Protein AF-A0A645JEI8-F1 (afdb_monomer)

Mean predicted aligned error: 9.99 Å

Foldseek 3Di:
DDDFDKDWLVVLCVVCVVVVVNDDSVVVVVCVVVVVFDWDQDDPVSPTIIGGNVRVVCCVVPPPPDPPDPPPDPDDDPDDPDD

Solvent-accessible surface area (backbone atoms only — not comparable to full-atom values): 5303 Å² total; per-residue (Å²): 134,86,79,79,53,68,39,38,56,69,56,50,34,51,52,27,49,78,67,70,69,64,50,54,56,64,58,57,50,48,37,46,72,74,60,76,31,63,61,45,73,45,68,95,81,59,75,44,49,35,32,34,49,62,48,46,53,47,39,72,76,54,65,76,86,73,80,79,72,83,84,76,77,76,76,80,77,82,85,73,93,73,131

Secondary structure (DSSP, 8-state):
-PPP-EEEHHHHHHHHHHTT----HHHHHHHHHTTSS-EEEESTTS-EEEEEHHHHHHHHHS--------TT-PPPPPS----

Structure (mmCIF, N/CA/C/O backbone):
data_AF-A0A645JEI8-F1
#
_entry.id   AF-A0A645JEI8-F1
#
loop_
_atom_site.group_PDB
_atom_site.id
_atom_site.type_symbol
_atom_site.label_atom_id
_atom_site.label_alt_id
_atom_site.label_comp_id
_atom_site.label_asym_id
_atom_site.label_entity_id
_atom_site.label_seq_id
_atom_site.pdbx_PDB_ins_code
_atom_site.Cartn_x
_atom_site.Cartn_y
_atom_site.Cartn_z
_atom_site.occupancy
_atom_site.B_iso_or_equiv
_atom_site.auth_seq_id
_atom_site.auth_comp_id
_atom_site.auth_asym_id
_atom_site.auth_atom_id
_atom_site.pdbx_PDB_model_num
ATOM 1 N N . MET A 1 1 ? -9.485 -22.207 4.767 1.00 48.78 1 MET A N 1
ATOM 2 C CA . MET A 1 1 ? -9.590 -20.771 5.109 1.00 48.78 1 MET A CA 1
ATOM 3 C C . MET A 1 1 ? -8.355 -20.080 4.563 1.00 48.78 1 MET A C 1
ATOM 5 O O . MET A 1 1 ? -7.264 -20.471 4.950 1.00 48.78 1 MET A O 1
ATOM 9 N N . ASN A 1 2 ? -8.510 -19.142 3.626 1.00 76.81 2 ASN A N 1
ATOM 10 C CA . ASN A 1 2 ? -7.380 -18.367 3.114 1.00 76.81 2 ASN A CA 1
ATOM 11 C C . ASN A 1 2 ? -7.151 -17.186 4.066 1.00 76.81 2 ASN A C 1
ATOM 13 O O . ASN A 1 2 ? -8.064 -16.386 4.269 1.00 76.81 2 ASN A O 1
ATOM 17 N N . ILE A 1 3 ? -5.992 -17.128 4.719 1.00 77.19 3 ILE A N 1
ATOM 18 C CA . ILE A 1 3 ? -5.660 -16.021 5.621 1.00 77.19 3 ILE A CA 1
ATOM 19 C C . ILE A 1 3 ? -5.183 -14.861 4.740 1.00 77.19 3 ILE A C 1
ATOM 21 O O . ILE A 1 3 ? -4.193 -15.036 4.031 1.00 77.19 3 ILE A O 1
ATOM 25 N N . PRO A 1 4 ? -5.855 -13.696 4.760 1.00 81.31 4 PRO A N 1
ATOM 26 C CA . PRO A 1 4 ? -5.480 -12.579 3.905 1.00 81.31 4 PRO A CA 1
ATOM 27 C C . PRO A 1 4 ? -4.076 -12.085 4.250 1.00 81.31 4 PRO A C 1
ATOM 29 O O . PRO A 1 4 ? -3.760 -11.813 5.416 1.00 81.31 4 PRO A O 1
ATOM 32 N N . LYS A 1 5 ? -3.227 -11.949 3.228 1.00 89.50 5 LYS A N 1
ATOM 33 C CA . LYS A 1 5 ? -1.845 -11.500 3.410 1.00 89.50 5 LYS A CA 1
ATOM 34 C C . LYS A 1 5 ? -1.806 -9.984 3.617 1.00 89.50 5 LYS A C 1
ATOM 36 O O . LYS A 1 5 ? -1.838 -9.205 2.664 1.00 89.50 5 LYS A O 1
ATOM 41 N N . MET A 1 6 ? -1.729 -9.569 4.879 1.00 90.69 6 MET A N 1
ATOM 42 C CA . MET A 1 6 ? -1.615 -8.161 5.266 1.00 90.69 6 MET A CA 1
ATOM 43 C C . MET A 1 6 ? -0.167 -7.686 5.170 1.00 90.69 6 MET A C 1
ATOM 45 O O . MET A 1 6 ? 0.735 -8.321 5.715 1.00 90.69 6 MET A O 1
ATOM 49 N N . MET A 1 7 ? 0.058 -6.552 4.511 1.00 91.25 7 MET A N 1
ATOM 50 C CA . MET A 1 7 ? 1.394 -5.967 4.365 1.00 91.25 7 MET A CA 1
ATOM 51 C C . MET A 1 7 ? 1.355 -4.443 4.340 1.00 91.25 7 MET A C 1
ATOM 53 O O . MET A 1 7 ? 0.313 -3.829 4.110 1.00 91.25 7 MET A O 1
ATOM 57 N N . THR A 1 8 ? 2.494 -3.810 4.586 1.00 92.12 8 THR A N 1
ATOM 58 C CA . THR A 1 8 ? 2.620 -2.354 4.488 1.00 92.12 8 THR A CA 1
ATOM 59 C C . THR A 1 8 ? 2.681 -1.894 3.029 1.00 92.12 8 THR A C 1
ATOM 61 O O . THR A 1 8 ? 3.074 -2.636 2.132 1.00 92.12 8 THR A O 1
ATOM 64 N N . ILE A 1 9 ? 2.378 -0.615 2.784 1.00 91.00 9 ILE A N 1
ATOM 65 C CA . ILE A 1 9 ? 2.507 0.001 1.447 1.00 91.00 9 ILE A CA 1
ATOM 66 C C . ILE A 1 9 ? 3.940 -0.126 0.897 1.00 91.00 9 ILE A C 1
ATOM 68 O O . ILE A 1 9 ? 4.141 -0.268 -0.307 1.00 91.00 9 ILE A O 1
ATOM 72 N N . ALA A 1 10 ? 4.950 -0.048 1.770 1.00 90.19 10 ALA A N 1
ATOM 73 C CA . ALA A 1 10 ? 6.345 -0.148 1.358 1.00 90.19 10 ALA A CA 1
ATOM 74 C C . ALA A 1 10 ? 6.695 -1.559 0.871 1.00 90.19 10 ALA A C 1
ATOM 76 O O . ALA A 1 10 ? 7.302 -1.686 -0.189 1.00 90.19 10 ALA A O 1
ATOM 77 N N . GLU A 1 11 ? 6.270 -2.582 1.614 1.00 91.62 11 GLU A N 1
ATOM 78 C CA . GLU A 1 11 ? 6.455 -3.989 1.248 1.00 91.62 11 GLU A CA 1
ATOM 79 C C . GLU A 1 11 ? 5.677 -4.330 -0.022 1.00 91.62 11 GLU A C 1
ATOM 81 O O . GLU A 1 11 ? 6.254 -4.894 -0.944 1.00 91.62 11 GLU A O 1
ATOM 86 N N . ALA A 1 12 ? 4.413 -3.907 -0.126 1.00 91.56 12 ALA A N 1
ATOM 87 C CA . ALA A 1 12 ? 3.592 -4.122 -1.316 1.00 91.56 12 ALA A CA 1
ATOM 88 C C . ALA A 1 12 ? 4.225 -3.518 -2.577 1.00 91.56 12 ALA A C 1
ATOM 90 O O . ALA A 1 12 ? 4.252 -4.157 -3.624 1.00 91.56 12 ALA A O 1
ATOM 91 N N . ALA A 1 13 ? 4.790 -2.311 -2.479 1.00 91.31 13 ALA A N 1
ATOM 92 C CA . ALA A 1 13 ? 5.487 -1.674 -3.596 1.00 91.31 13 ALA A CA 1
ATOM 93 C C . ALA A 1 13 ? 6.827 -2.346 -3.946 1.00 91.31 13 ALA A C 1
ATOM 95 O O . ALA A 1 13 ? 7.327 -2.194 -5.057 1.00 91.31 13 ALA A O 1
ATOM 96 N N . GLN A 1 14 ? 7.457 -3.043 -3.001 1.00 91.56 14 GLN A N 1
ATOM 97 C CA . GLN A 1 14 ? 8.653 -3.835 -3.278 1.00 91.56 14 GLN A CA 1
ATOM 98 C C . GLN A 1 14 ? 8.276 -5.163 -3.944 1.00 91.56 14 GLN A C 1
ATOM 100 O O . GLN A 1 14 ? 8.898 -5.550 -4.930 1.00 91.56 14 GLN A O 1
ATOM 105 N N . LEU A 1 15 ? 7.214 -5.808 -3.459 1.00 90.69 15 LEU A N 1
ATOM 106 C CA . LEU A 1 15 ? 6.670 -7.044 -4.018 1.00 90.69 15 LEU A CA 1
ATOM 107 C C . LEU A 1 15 ? 6.117 -6.840 -5.436 1.00 90.69 15 LEU A C 1
ATOM 109 O O . LEU A 1 15 ? 6.346 -7.665 -6.318 1.00 90.69 15 LEU A O 1
ATOM 113 N N . SER A 1 16 ? 5.450 -5.711 -5.689 1.00 89.56 16 SER A N 1
ATOM 114 C CA . SER A 1 16 ? 4.957 -5.359 -7.026 1.00 89.56 16 SER A CA 1
ATOM 115 C C . SER A 1 16 ? 6.092 -5.194 -8.037 1.00 89.56 16 SER A C 1
ATOM 117 O O . SER A 1 16 ? 5.916 -5.535 -9.203 1.00 89.56 16 SER A O 1
ATOM 119 N N . LYS A 1 17 ? 7.266 -4.710 -7.607 1.00 88.81 17 LYS A N 1
ATOM 120 C CA . LY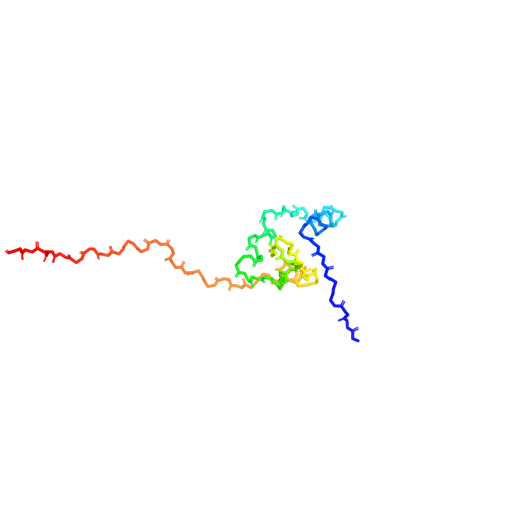S A 1 17 ? 8.462 -4.634 -8.457 1.00 88.81 17 LYS A CA 1
ATOM 121 C C . LYS A 1 17 ? 9.031 -6.012 -8.763 1.00 88.81 17 LYS A C 1
ATOM 123 O O . LYS A 1 17 ? 9.387 -6.256 -9.906 1.00 88.81 17 LYS A O 1
ATOM 128 N N . SER A 1 18 ? 9.100 -6.907 -7.774 1.00 89.25 18 SER A N 1
ATOM 129 C CA . SER A 1 18 ? 9.590 -8.274 -8.006 1.00 89.25 18 SER A CA 1
ATOM 130 C C . SER A 1 18 ? 8.665 -9.108 -8.894 1.00 89.25 18 SER A C 1
ATOM 132 O O . SER A 1 18 ? 9.131 -10.032 -9.542 1.00 89.25 18 SER A O 1
ATOM 134 N N . LEU A 1 19 ? 7.370 -8.786 -8.919 1.00 87.88 19 LEU A N 1
ATOM 135 C CA . LEU A 1 19 ? 6.363 -9.434 -9.767 1.00 87.88 19 LEU A CA 1
ATOM 136 C C . LEU A 1 19 ? 6.159 -8.717 -11.114 1.00 87.88 19 LEU A C 1
ATOM 138 O O . LEU A 1 19 ? 5.187 -9.002 -11.801 1.00 87.88 19 LEU A O 1
ATOM 142 N N . GLU A 1 20 ? 7.018 -7.750 -11.453 1.00 88.25 20 GLU A N 1
ATOM 143 C CA . GLU A 1 20 ? 6.962 -6.961 -12.698 1.00 88.25 20 GLU A CA 1
ATOM 144 C C . GLU A 1 20 ? 5.651 -6.182 -12.932 1.00 88.25 20 GLU A C 1
ATOM 146 O O . GLU A 1 20 ? 5.411 -5.654 -14.012 1.00 88.25 20 GLU A O 1
ATOM 151 N N . ILE A 1 21 ? 4.826 -6.013 -11.894 1.00 87.12 21 ILE A N 1
ATOM 152 C CA . ILE A 1 21 ? 3.602 -5.198 -11.946 1.00 87.12 21 ILE A CA 1
ATOM 153 C C . ILE A 1 21 ? 3.959 -3.699 -11.940 1.00 87.12 21 ILE A C 1
ATOM 155 O O . ILE A 1 21 ? 3.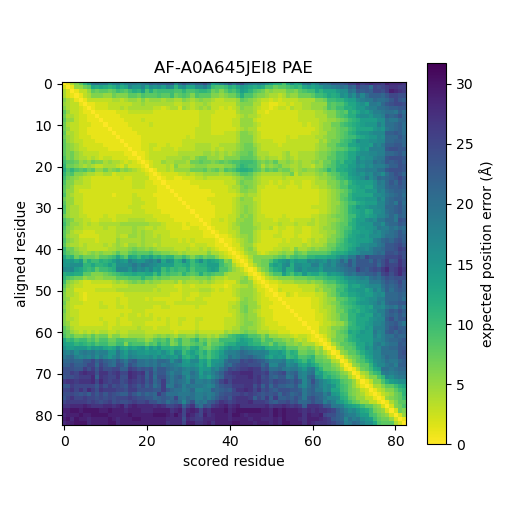274 -2.877 -12.539 1.00 87.12 21 ILE A O 1
ATOM 159 N N . GLY A 1 22 ? 5.039 -3.318 -11.242 1.00 82.12 22 GLY A N 1
ATOM 160 C CA . GLY A 1 22 ? 5.633 -1.978 -11.366 1.00 82.12 22 GLY A CA 1
ATOM 161 C C . GLY A 1 22 ? 4.852 -0.822 -10.721 1.00 82.12 22 GLY A C 1
ATOM 162 O O . GLY A 1 22 ? 4.949 0.318 -11.168 1.00 82.12 22 GLY A O 1
ATOM 163 N N . ILE A 1 23 ? 4.095 -1.068 -9.648 1.00 89.44 23 ILE A N 1
ATOM 164 C CA . ILE A 1 23 ? 3.212 -0.053 -9.043 1.00 89.44 23 ILE A CA 1
ATOM 165 C C . ILE A 1 23 ? 3.939 0.842 -8.030 1.00 89.44 23 ILE A C 1
ATOM 167 O O . ILE A 1 23 ? 4.686 0.367 -7.171 1.00 8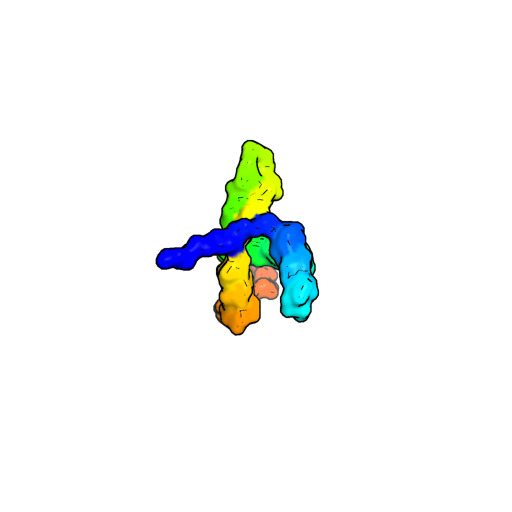9.44 23 ILE A O 1
ATOM 171 N N . SER A 1 24 ? 3.660 2.150 -8.076 1.00 91.44 24 SER A N 1
ATOM 172 C CA . SER A 1 24 ? 4.219 3.134 -7.144 1.00 91.44 24 SER A CA 1
ATOM 173 C C . SER A 1 24 ? 3.546 3.123 -5.761 1.00 91.44 24 SER A C 1
ATOM 175 O O . SER A 1 24 ? 2.358 2.842 -5.606 1.00 91.44 24 SER A O 1
ATOM 177 N N . LYS A 1 25 ? 4.291 3.533 -4.724 1.00 92.19 25 LYS A N 1
ATOM 178 C CA . LYS A 1 25 ? 3.754 3.696 -3.356 1.00 92.19 25 LYS A CA 1
ATOM 179 C C . LYS A 1 25 ? 2.610 4.713 -3.285 1.00 92.19 25 LYS A C 1
ATOM 181 O O . LYS A 1 25 ? 1.738 4.586 -2.430 1.00 92.19 25 LYS A O 1
ATOM 186 N N . ASN A 1 26 ? 2.651 5.745 -4.129 1.00 92.56 26 ASN A N 1
ATOM 187 C CA . ASN A 1 26 ? 1.643 6.803 -4.131 1.00 92.56 26 ASN A CA 1
ATOM 188 C C . ASN A 1 26 ? 0.316 6.287 -4.670 1.00 92.56 26 ASN A C 1
ATOM 190 O O . ASN A 1 26 ? -0.696 6.488 -4.010 1.00 92.56 26 ASN A O 1
ATOM 194 N N . TYR A 1 27 ? 0.353 5.519 -5.758 1.00 92.81 27 TYR A N 1
ATOM 195 C CA . TYR A 1 27 ? -0.843 4.899 -6.315 1.00 92.81 27 TYR A CA 1
ATOM 196 C C . TYR A 1 27 ? -1.523 3.966 -5.305 1.00 92.81 27 TYR A C 1
ATOM 198 O O . TYR A 1 27 ? -2.709 4.094 -5.031 1.00 92.81 27 TYR A O 1
ATOM 206 N N . ILE A 1 28 ? -0.755 3.098 -4.635 1.00 92.00 28 ILE A N 1
ATOM 207 C CA . ILE A 1 28 ? -1.297 2.221 -3.581 1.00 92.00 28 ILE A CA 1
ATOM 208 C C . ILE A 1 28 ? -1.935 3.042 -2.445 1.00 92.00 28 ILE A C 1
ATOM 210 O O . ILE A 1 28 ? -2.980 2.675 -1.906 1.00 92.00 28 ILE A O 1
ATOM 214 N N . ARG A 1 29 ? -1.321 4.173 -2.071 1.00 91.44 29 ARG A N 1
ATOM 215 C CA . ARG A 1 29 ? -1.869 5.067 -1.044 1.00 91.44 29 ARG A CA 1
ATOM 216 C C . ARG A 1 29 ? -3.179 5.716 -1.494 1.00 91.44 29 ARG A C 1
ATOM 218 O O . ARG A 1 29 ? -4.076 5.847 -0.666 1.00 91.44 29 ARG A O 1
ATOM 225 N N . GLU A 1 30 ? -3.283 6.118 -2.757 1.00 92.25 30 GLU A N 1
ATOM 226 C CA . GLU A 1 30 ? -4.512 6.665 -3.340 1.00 92.25 30 GLU A CA 1
ATOM 227 C C . GLU A 1 30 ? -5.626 5.625 -3.353 1.00 92.25 30 GLU A C 1
ATOM 229 O O . GLU A 1 30 ? -6.692 5.908 -2.813 1.00 92.25 30 GLU A O 1
ATOM 234 N N . LEU A 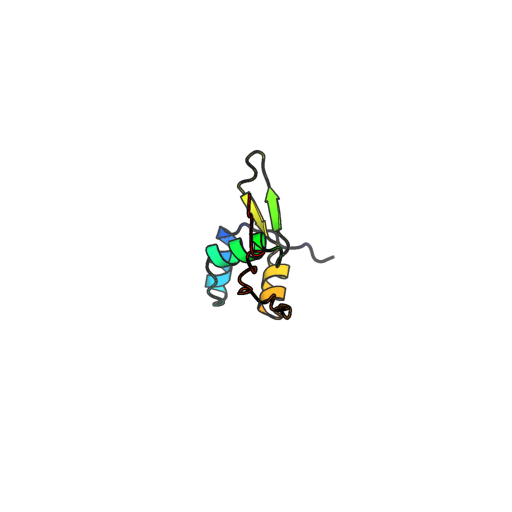1 31 ? -5.350 4.395 -3.801 1.00 91.00 31 LEU A N 1
ATOM 235 C CA . LEU A 1 31 ? -6.324 3.298 -3.762 1.00 91.00 31 LEU A CA 1
ATOM 236 C C . LEU A 1 31 ? -6.858 3.042 -2.346 1.00 91.00 31 LEU A C 1
ATOM 238 O O . LEU A 1 31 ? -8.062 2.879 -2.150 1.00 91.00 31 LEU A O 1
ATOM 242 N N . CYS A 1 32 ? -5.980 3.058 -1.338 1.00 90.69 32 CYS A N 1
ATOM 243 C CA . CYS A 1 32 ? -6.406 2.956 0.059 1.00 90.69 32 CYS A CA 1
ATOM 244 C C . CYS A 1 32 ? -7.214 4.173 0.531 1.00 90.69 32 CYS A C 1
ATOM 246 O O . CYS A 1 32 ? -8.118 4.025 1.351 1.00 90.69 32 CYS A O 1
ATOM 248 N N . ARG A 1 33 ? -6.871 5.385 0.078 1.00 89.50 33 ARG A N 1
ATOM 249 C CA . ARG A 1 33 ? -7.575 6.620 0.459 1.00 89.50 33 ARG A CA 1
ATOM 250 C C . ARG A 1 33 ? -8.977 6.668 -0.144 1.00 89.50 33 ARG A C 1
ATOM 252 O O . ARG A 1 33 ? -9.897 7.116 0.528 1.00 89.50 33 ARG A O 1
ATOM 259 N N . GLU A 1 34 ? -9.113 6.210 -1.380 1.00 89.19 34 GLU A N 1
ATOM 260 C CA . GLU A 1 34 ? -10.378 6.112 -2.112 1.00 89.19 34 GLU A CA 1
ATOM 261 C C . GLU A 1 34 ? -11.226 4.918 -1.656 1.00 89.19 34 GLU A C 1
ATOM 263 O O . GLU A 1 34 ? -12.386 4.813 -2.033 1.00 89.19 3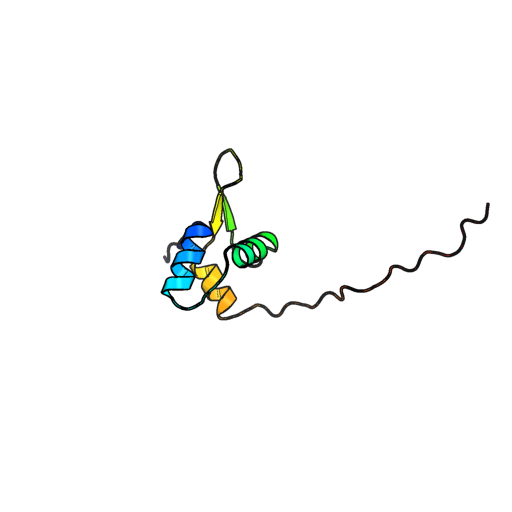4 GLU A O 1
ATOM 268 N N . GLY A 1 35 ? -10.669 4.022 -0.831 1.00 87.81 35 GLY A N 1
ATOM 269 C CA . GLY A 1 35 ? -11.370 2.836 -0.339 1.00 87.81 35 GLY A CA 1
ATOM 270 C C . GLY A 1 35 ? -11.562 1.749 -1.398 1.00 87.81 35 GLY A C 1
ATOM 271 O O . GLY A 1 35 ? -12.336 0.822 -1.180 1.00 87.81 35 GLY A O 1
ATOM 272 N N . LYS A 1 36 ? -10.847 1.837 -2.527 1.00 88.62 36 LYS A N 1
ATOM 273 C CA . LYS A 1 36 ? -10.927 0.880 -3.643 1.00 88.62 36 LYS A CA 1
ATOM 274 C C . LYS A 1 36 ? -10.342 -0.489 -3.303 1.00 88.62 36 LYS A C 1
ATOM 276 O O . LYS A 1 36 ? -10.712 -1.489 -3.907 1.00 88.62 36 LYS A O 1
ATOM 281 N N . ILE A 1 37 ? -9.439 -0.534 -2.325 1.00 89.81 37 ILE A N 1
ATOM 282 C CA . ILE A 1 37 ? -8.848 -1.765 -1.799 1.00 89.81 37 ILE A CA 1
ATOM 283 C C . ILE A 1 37 ? -8.985 -1.812 -0.266 1.00 89.81 37 ILE A C 1
ATOM 285 O O . ILE A 1 37 ? -8.948 -0.761 0.383 1.00 89.81 37 ILE A O 1
ATOM 289 N N . PRO A 1 38 ? -9.109 -3.004 0.350 1.00 89.06 38 PRO A N 1
ATOM 290 C CA . PRO A 1 38 ? -9.205 -3.129 1.802 1.00 89.06 38 PRO A CA 1
ATOM 291 C C . PRO A 1 38 ? -7.899 -2.728 2.503 1.00 89.06 38 PRO A C 1
ATOM 293 O O . PRO A 1 38 ? -6.864 -3.385 2.338 1.00 89.06 38 PRO A O 1
ATOM 296 N N . CYS A 1 39 ? -7.958 -1.678 3.326 1.00 91.94 39 CYS A N 1
ATOM 297 C CA . CYS A 1 39 ? -6.820 -1.190 4.107 1.00 91.94 39 CYS A CA 1
ATOM 298 C C . CYS A 1 39 ? -7.209 -0.910 5.561 1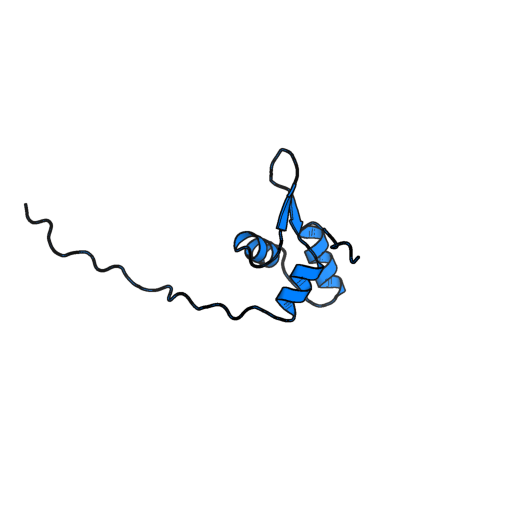.00 91.94 39 CYS A C 1
ATOM 300 O O . CYS A 1 39 ? -8.280 -0.378 5.846 1.00 91.94 39 CYS A O 1
ATOM 302 N N . PHE A 1 40 ? -6.293 -1.194 6.483 1.00 89.75 40 PHE A N 1
ATOM 303 C CA . PHE A 1 40 ? -6.462 -0.982 7.916 1.00 89.75 40 PHE A CA 1
ATOM 304 C C . PHE A 1 40 ? -5.364 -0.071 8.453 1.00 89.75 40 PHE A C 1
ATOM 306 O O . PHE A 1 40 ? -4.179 -0.238 8.161 1.00 89.75 40 PHE A O 1
ATOM 313 N N . ARG A 1 41 ? -5.751 0.908 9.271 1.00 88.25 41 ARG A N 1
ATOM 314 C CA . ARG A 1 41 ? -4.798 1.744 10.010 1.00 88.25 41 ARG A CA 1
ATOM 315 C C . ARG A 1 41 ? -4.399 1.029 11.289 1.00 88.25 41 ARG A C 1
ATOM 317 O O . ARG A 1 41 ? -5.262 0.555 12.020 1.00 88.25 41 ARG A O 1
ATOM 324 N N . VAL A 1 42 ? -3.103 0.991 11.573 1.00 85.31 42 VAL A N 1
ATOM 325 C CA . VAL A 1 42 ? -2.550 0.236 12.698 1.00 85.31 42 VAL A CA 1
ATOM 326 C C . VAL A 1 42 ? -1.605 1.110 13.517 1.00 85.31 42 VAL A C 1
ATOM 328 O O . VAL A 1 42 ? -0.822 1.901 12.983 1.00 85.31 42 VAL A O 1
ATOM 331 N N . GLY A 1 43 ? -1.672 0.947 14.838 1.00 77.06 43 GLY A N 1
ATOM 332 C CA . GLY A 1 43 ? -0.798 1.605 15.808 1.00 77.06 43 GLY A CA 1
ATOM 333 C C . GLY A 1 43 ? -1.331 2.929 16.366 1.00 77.06 43 GLY A C 1
ATOM 334 O O . GLY A 1 43 ? -2.197 3.586 15.789 1.00 77.06 43 GLY A O 1
ATOM 335 N N . ALA A 1 44 ? -0.752 3.339 17.499 1.00 72.81 44 ALA A N 1
ATOM 336 C CA . ALA A 1 44 ? -1.203 4.484 18.296 1.00 72.81 44 ALA A CA 1
ATOM 337 C C . ALA A 1 44 ? -1.181 5.825 17.538 1.00 72.81 44 ALA A C 1
ATOM 339 O O . ALA A 1 44 ? -2.023 6.685 17.771 1.00 72.81 44 ALA A O 1
ATOM 340 N N . LYS A 1 45 ? -0.250 5.995 16.586 1.00 63.06 45 LYS A N 1
ATOM 341 C CA . LYS A 1 45 ? -0.132 7.220 15.775 1.00 63.06 45 LYS A CA 1
ATOM 342 C C . LYS A 1 45 ? -0.954 7.205 14.476 1.00 63.06 45 LYS A C 1
ATOM 344 O O . LYS A 1 45 ? -0.847 8.153 13.710 1.00 63.06 45 LYS A O 1
ATOM 349 N N . LYS A 1 46 ? -1.760 6.168 14.194 1.00 63.44 46 LYS A N 1
ATOM 350 C CA . LYS A 1 46 ? -2.580 6.027 12.961 1.00 63.44 46 LYS A CA 1
ATOM 351 C C . LYS A 1 46 ? -1.814 6.183 11.627 1.00 63.44 46 LYS A C 1
ATOM 353 O O . LYS A 1 46 ? -2.442 6.306 10.579 1.00 63.44 46 LYS A O 1
ATOM 358 N N . THR A 1 47 ? -0.479 6.176 11.640 1.00 64.44 47 THR A N 1
ATOM 359 C CA . THR A 1 47 ? 0.362 6.447 10.462 1.00 64.44 47 THR A CA 1
ATOM 360 C C . THR A 1 47 ? 0.673 5.207 9.636 1.00 64.44 47 THR A C 1
ATOM 362 O O . THR A 1 47 ? 0.927 5.324 8.439 1.00 64.44 47 THR A O 1
ATOM 365 N N . LYS A 1 48 ? 0.670 4.015 10.246 1.00 78.00 48 LYS A N 1
ATOM 366 C CA . LYS A 1 48 ? 0.940 2.769 9.526 1.00 78.00 48 LYS A CA 1
ATOM 367 C C . LYS A 1 48 ? -0.360 2.245 8.921 1.00 78.00 48 LYS A C 1
ATOM 369 O O . LYS A 1 48 ? -1.315 1.978 9.643 1.00 78.00 48 LYS A O 1
ATOM 374 N N . LEU A 1 49 ? -0.385 2.112 7.598 1.00 86.81 49 LEU A N 1
ATOM 375 C CA . LEU A 1 49 ? -1.434 1.402 6.872 1.00 86.81 49 LEU A CA 1
ATOM 376 C C . LEU A 1 49 ? -0.948 -0.006 6.539 1.00 86.81 49 LEU A C 1
ATOM 378 O O . LEU A 1 49 ? 0.137 -0.165 5.972 1.00 86.81 49 LEU A O 1
ATOM 382 N N . LEU A 1 50 ? -1.780 -0.990 6.856 1.00 91.12 50 LEU A N 1
ATOM 383 C CA . LEU A 1 50 ? -1.713 -2.324 6.282 1.00 91.12 50 LEU A CA 1
ATOM 384 C C . LEU A 1 50 ? -2.762 -2.435 5.182 1.00 91.12 50 LEU A C 1
ATOM 386 O O . LEU A 1 50 ? -3.872 -1.929 5.330 1.00 91.12 50 LEU A O 1
ATOM 390 N N . LEU A 1 51 ? -2.409 -3.094 4.091 1.00 93.00 51 LEU A N 1
ATOM 391 C CA . LEU A 1 51 ? -3.309 -3.411 2.992 1.00 93.00 51 LEU A CA 1
ATOM 392 C C . LEU A 1 51 ? -3.364 -4.920 2.790 1.00 93.00 51 LEU A C 1
ATOM 394 O O . LEU A 1 51 ? -2.380 -5.622 3.046 1.00 93.00 51 LEU A O 1
ATOM 398 N N . ASN A 1 52 ? -4.511 -5.399 2.318 1.00 92.56 52 ASN A N 1
ATOM 399 C CA . ASN A 1 52 ? -4.664 -6.783 1.895 1.00 92.56 52 ASN A CA 1
ATOM 400 C C . ASN A 1 52 ? -4.082 -6.961 0.486 1.00 92.56 52 ASN A C 1
ATOM 402 O O . ASN A 1 52 ? -4.604 -6.398 -0.479 1.00 92.56 52 ASN A O 1
ATOM 406 N N . TRP A 1 53 ? -3.008 -7.739 0.371 1.00 91.81 53 TRP A N 1
ATOM 407 C CA . TRP A 1 53 ? -2.320 -7.967 -0.899 1.00 91.81 53 TRP A CA 1
ATOM 408 C C . TRP A 1 53 ? -3.193 -8.666 -1.938 1.00 91.81 53 TRP A C 1
ATOM 410 O O . TRP A 1 53 ? -3.208 -8.259 -3.097 1.00 91.81 53 TRP A O 1
ATOM 420 N N . ASP A 1 54 ? -3.965 -9.665 -1.518 1.00 90.31 54 ASP A N 1
ATOM 421 C CA . ASP A 1 54 ? -4.840 -10.405 -2.427 1.00 90.31 54 ASP A CA 1
ATOM 422 C C . ASP A 1 54 ? -5.942 -9.489 -2.974 1.00 90.31 54 ASP A C 1
ATOM 424 O O . ASP A 1 54 ? -6.255 -9.525 -4.160 1.00 90.31 54 ASP A O 1
ATOM 428 N N . GLY A 1 55 ? -6.462 -8.589 -2.130 1.00 89.25 55 GLY A N 1
ATOM 429 C CA . GLY A 1 55 ? -7.426 -7.567 -2.544 1.00 89.25 55 GLY A CA 1
ATOM 430 C C . GLY A 1 55 ? -6.840 -6.557 -3.534 1.00 89.25 55 GLY A C 1
ATOM 431 O O . GLY A 1 55 ? -7.524 -6.148 -4.469 1.00 89.25 55 GLY A O 1
ATOM 432 N N . LEU A 1 56 ? -5.565 -6.187 -3.374 1.00 90.88 56 LEU A N 1
ATOM 433 C CA . LEU A 1 56 ? -4.865 -5.343 -4.344 1.00 90.88 56 LEU A CA 1
ATOM 434 C C . LEU A 1 56 ? -4.691 -6.067 -5.686 1.00 90.88 56 LEU A C 1
ATOM 436 O O . LEU A 1 56 ? -4.999 -5.488 -6.722 1.00 90.88 56 LEU A O 1
ATOM 440 N N . LEU A 1 57 ? -4.230 -7.320 -5.685 1.00 90.38 57 LEU A N 1
ATOM 441 C CA . LEU A 1 57 ? -4.087 -8.105 -6.917 1.00 90.38 57 LEU A CA 1
ATOM 442 C C . LEU A 1 57 ? -5.426 -8.306 -7.626 1.00 90.38 57 LEU A C 1
ATOM 444 O O . LEU A 1 57 ? -5.498 -8.187 -8.850 1.00 90.38 57 LEU A O 1
ATOM 448 N N . GLN A 1 58 ? -6.486 -8.571 -6.863 1.00 90.94 58 GLN A N 1
ATOM 449 C CA . GLN A 1 58 ? -7.835 -8.699 -7.399 1.00 90.94 58 GLN A CA 1
ATOM 450 C C . GLN A 1 58 ? -8.285 -7.400 -8.071 1.00 90.94 58 GLN A C 1
ATOM 452 O O . GLN A 1 58 ? -8.750 -7.448 -9.206 1.00 90.94 58 GLN A O 1
ATOM 457 N N . TYR A 1 59 ? -8.082 -6.254 -7.417 1.00 90.75 59 TYR A N 1
ATOM 458 C CA . TYR 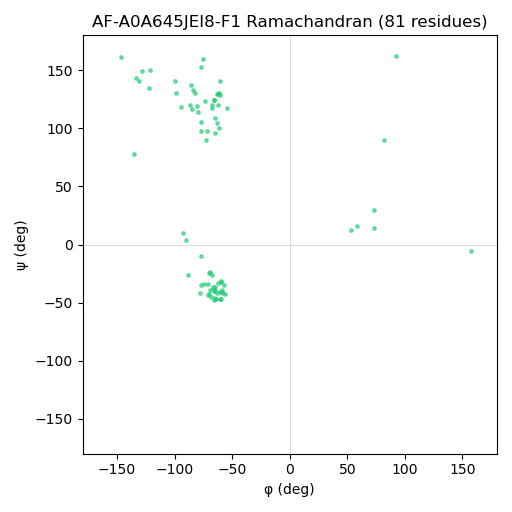A 1 59 ? -8.394 -4.941 -7.985 1.00 90.75 59 TYR A CA 1
ATOM 459 C C . TYR A 1 59 ? -7.614 -4.663 -9.279 1.00 90.75 59 TYR A C 1
ATOM 461 O O . TYR A 1 59 ? -8.169 -4.137 -10.236 1.00 90.75 59 TYR A O 1
ATOM 469 N N . LEU A 1 60 ? -6.332 -5.030 -9.333 1.00 88.75 60 LEU A N 1
ATOM 470 C CA . LEU A 1 60 ? -5.501 -4.816 -10.523 1.00 88.75 60 LEU A CA 1
ATOM 471 C C . LEU A 1 60 ? -5.880 -5.737 -11.685 1.00 88.75 60 LEU A C 1
ATOM 473 O O . LEU A 1 60 ? -5.779 -5.336 -12.839 1.00 88.75 60 LEU A O 1
ATOM 477 N N . SER A 1 61 ? -6.303 -6.963 -11.378 1.00 89.50 61 SER A N 1
ATOM 478 C CA . SER A 1 61 ? -6.720 -7.942 -12.390 1.00 89.50 61 SER A CA 1
ATOM 479 C C . SER A 1 61 ? -8.121 -7.641 -12.923 1.00 89.50 61 SER A C 1
ATOM 481 O O . SER A 1 61 ? -8.399 -7.856 -14.099 1.00 89.50 61 SER A O 1
ATOM 483 N N . PHE A 1 62 ? -8.999 -7.141 -12.051 1.00 88.19 62 PHE A N 1
ATOM 484 C CA . PHE A 1 62 ? -10.396 -6.837 -12.340 1.00 88.19 62 PHE A CA 1
ATOM 485 C C . PHE A 1 62 ? -10.756 -5.472 -11.747 1.00 88.19 62 PHE A C 1
ATOM 487 O O . PHE A 1 62 ? -11.382 -5.408 -10.683 1.00 88.19 62 PHE A O 1
ATOM 494 N N . PRO A 1 63 ? -10.352 -4.370 -12.401 1.00 79.69 63 PRO A N 1
ATOM 495 C CA . PRO A 1 63 ? -10.715 -3.048 -11.926 1.00 79.69 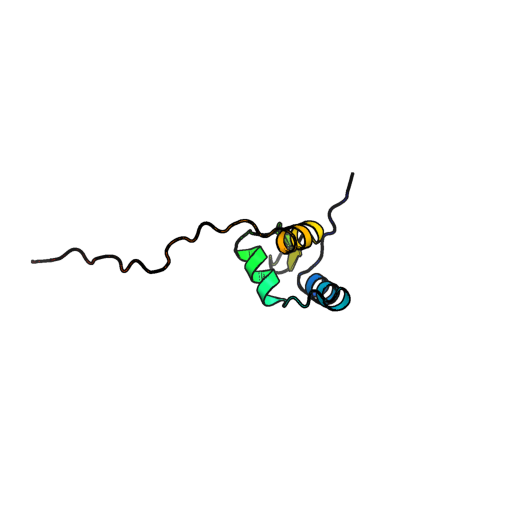63 PRO A CA 1
ATOM 496 C C . PRO A 1 63 ? -12.245 -2.899 -11.973 1.00 79.69 63 PRO A C 1
ATOM 498 O O . PRO A 1 63 ? -12.856 -3.208 -13.003 1.00 79.69 63 PRO A O 1
ATOM 501 N N . PRO A 1 64 ? -12.892 -2.455 -10.880 1.00 74.56 64 PRO A N 1
ATOM 502 C CA . PRO A 1 64 ? -14.314 -2.147 -10.905 1.00 74.56 64 PRO A CA 1
ATOM 503 C C . PRO A 1 64 ? -14.565 -1.035 -11.928 1.00 74.56 64 PRO A C 1
ATOM 505 O O . PRO A 1 64 ? -13.772 -0.100 -12.043 1.00 74.56 64 PRO A O 1
ATOM 508 N N . GLN A 1 65 ? -15.663 -1.132 -12.682 1.00 71.62 65 GLN A N 1
ATOM 509 C CA . GLN A 1 65 ? -16.070 -0.053 -13.576 1.00 71.62 65 GLN A CA 1
ATOM 510 C C . GLN A 1 65 ? -16.431 1.164 -12.724 1.00 71.62 65 GLN A C 1
ATOM 512 O O . GLN A 1 65 ? -17.421 1.154 -11.997 1.00 71.62 65 GLN A O 1
ATOM 517 N N . GLU A 1 66 ? -15.586 2.190 -12.762 1.00 67.69 66 GLU A N 1
ATOM 518 C CA . GLU A 1 66 ? -15.861 3.449 -12.084 1.00 67.69 66 GLU A CA 1
ATOM 519 C C . GLU A 1 66 ? -17.043 4.132 -12.777 1.00 67.69 66 GLU A C 1
ATOM 521 O O . GLU A 1 66 ? -16.979 4.457 -13.965 1.00 67.69 66 GLU A O 1
ATOM 526 N N . GLU A 1 67 ? -18.122 4.374 -12.033 1.00 60.88 67 GLU A N 1
ATOM 527 C CA . GLU A 1 67 ? -19.123 5.352 -12.440 1.0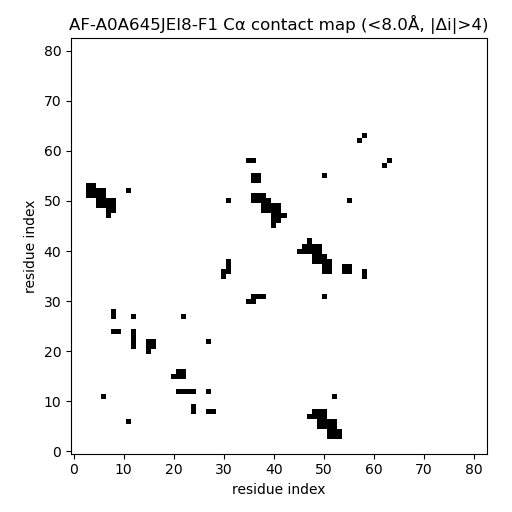0 60.88 67 GLU A CA 1
ATOM 528 C C . GLU A 1 67 ? -18.425 6.714 -12.471 1.00 60.88 67 GLU A C 1
ATOM 530 O O . GLU A 1 67 ? -18.087 7.291 -11.434 1.00 60.88 67 GLU A O 1
ATOM 535 N N . GLN A 1 68 ? -18.135 7.200 -13.678 1.00 59.66 68 GLN A N 1
ATOM 536 C CA . GLN A 1 68 ? -17.552 8.518 -13.880 1.00 59.66 68 GLN A CA 1
ATOM 537 C C . GLN A 1 68 ? -18.535 9.550 -13.331 1.00 59.66 68 GLN A C 1
ATOM 539 O O . GLN A 1 68 ? -19.518 9.905 -13.979 1.00 59.66 68 GLN A O 1
ATOM 544 N N . THR A 1 69 ? -18.281 10.043 -12.122 1.00 60.12 69 THR A N 1
ATOM 545 C CA . THR A 1 69 ? -18.954 11.254 -11.663 1.00 60.12 69 THR A CA 1
ATOM 546 C C . THR A 1 69 ? -18.453 12.392 -12.553 1.00 60.12 69 THR A C 1
ATOM 548 O O . THR A 1 69 ? -17.237 12.564 -12.678 1.00 60.12 69 THR A O 1
ATOM 551 N N . PRO A 1 70 ? -19.336 13.147 -13.232 1.00 60.12 70 PRO A N 1
ATOM 552 C CA . PRO A 1 70 ? -18.903 14.254 -14.069 1.00 60.12 70 PRO A CA 1
ATOM 553 C C . PRO A 1 70 ? -18.273 15.330 -13.177 1.00 60.12 70 PRO A C 1
ATOM 555 O O . PRO A 1 70 ? -18.951 16.156 -12.567 1.00 60.12 70 PRO A O 1
ATOM 558 N N . SER A 1 71 ? -16.948 15.298 -13.073 1.00 57.44 71 SER A N 1
ATOM 559 C CA . SER A 1 71 ? -16.150 16.363 -12.481 1.00 57.44 71 SER A CA 1
ATOM 560 C C . SER A 1 71 ? -16.054 17.485 -13.512 1.00 57.44 71 SER A C 1
ATOM 562 O O . SER A 1 71 ? -15.377 17.341 -14.526 1.00 57.44 71 SER A O 1
ATOM 564 N N . GLY A 1 72 ? -16.792 18.577 -13.298 1.00 59.94 72 GLY A N 1
ATOM 565 C CA . GLY A 1 72 ? -16.786 19.715 -14.225 1.00 59.94 72 GLY A CA 1
ATOM 566 C C . GLY A 1 72 ? -18.001 20.639 -14.180 1.00 59.94 72 GLY A C 1
ATOM 567 O O . GLY A 1 72 ? -17.992 21.674 -14.842 1.00 59.94 72 GLY A O 1
ATOM 568 N N . SER A 1 73 ? -19.038 20.327 -13.401 1.00 63.31 73 SER A N 1
ATOM 569 C CA . SER A 1 73 ? -20.206 21.204 -13.292 1.00 63.31 73 SER A CA 1
ATOM 570 C C . SER A 1 73 ? -19.858 22.470 -12.501 1.00 63.31 73 SER A C 1
ATOM 572 O O . SER A 1 73 ? -19.865 22.470 -11.268 1.00 63.31 73 SER A O 1
ATOM 574 N N . ILE A 1 74 ? -19.556 23.563 -13.206 1.00 72.12 74 ILE A N 1
ATOM 575 C CA . ILE A 1 74 ? -19.562 24.913 -12.631 1.00 72.12 74 ILE A CA 1
ATOM 576 C C . ILE A 1 74 ? -20.944 25.112 -12.006 1.00 72.12 74 ILE A C 1
ATOM 578 O O . ILE A 1 74 ? -21.959 25.043 -12.700 1.00 72.12 74 ILE A O 1
ATOM 582 N N . ARG A 1 75 ? -21.004 25.309 -10.684 1.00 71.25 75 ARG A N 1
ATOM 583 C CA . ARG A 1 75 ? -22.277 25.609 -10.023 1.00 71.25 75 ARG A CA 1
ATOM 584 C C . ARG A 1 75 ? -22.750 26.976 -10.527 1.00 71.25 75 ARG A C 1
ATOM 586 O O . ARG A 1 75 ? -21.982 27.931 -10.402 1.00 71.25 75 ARG A O 1
ATOM 593 N N . PRO A 1 76 ? -23.965 27.098 -11.084 1.00 74.00 76 PRO A N 1
ATOM 594 C CA . PRO A 1 76 ? -24.489 28.404 -11.451 1.00 74.00 76 PRO A CA 1
ATOM 595 C C . PRO A 1 76 ? -24.614 29.259 -10.186 1.00 74.00 76 PRO A C 1
ATOM 597 O O . PRO A 1 76 ? -25.142 28.802 -9.169 1.00 74.00 76 PRO A O 1
ATOM 600 N N . ILE A 1 77 ? -24.095 30.486 -10.234 1.00 77.12 77 ILE A N 1
ATOM 601 C CA . ILE A 1 77 ? -24.321 31.474 -9.178 1.00 77.12 77 ILE A CA 1
ATOM 602 C C . ILE A 1 77 ? -25.772 31.945 -9.337 1.00 77.12 77 ILE A C 1
ATOM 604 O O . ILE A 1 77 ? -26.125 32.389 -10.431 1.00 77.12 77 ILE A O 1
ATOM 608 N N . PRO A 1 78 ? -26.625 31.845 -8.304 1.00 77.62 78 PRO A N 1
ATOM 609 C CA . PRO A 1 78 ? -27.966 32.406 -8.375 1.00 77.62 78 PRO A CA 1
ATOM 610 C C . PRO A 1 78 ? -27.857 33.925 -8.548 1.00 77.62 78 PRO A C 1
ATOM 612 O O . PRO A 1 78 ? -27.238 34.617 -7.738 1.00 77.62 78 PRO A O 1
ATOM 615 N N . GLU A 1 79 ? -28.412 34.436 -9.644 1.00 74.75 79 GLU A N 1
ATOM 616 C CA . GLU A 1 79 ? -28.432 35.863 -9.932 1.00 74.75 79 GLU A CA 1
ATOM 617 C C . GLU A 1 79 ? -29.187 36.638 -8.838 1.00 74.75 79 GLU A C 1
ATOM 619 O O . GLU A 1 79 ? -30.347 36.359 -8.545 1.00 74.75 79 GLU A O 1
ATOM 624 N N . LYS A 1 80 ? -28.503 37.678 -8.335 1.00 62.31 80 LYS A N 1
ATOM 625 C CA . LYS A 1 80 ? -28.998 38.862 -7.606 1.00 62.31 80 LYS A CA 1
ATOM 626 C C . LYS A 1 80 ? -29.275 38.700 -6.106 1.00 62.31 80 LYS A C 1
ATOM 628 O O . LYS A 1 80 ? -30.405 38.552 -5.658 1.00 62.31 80 LYS A O 1
ATOM 633 N N . TYR A 1 81 ? -28.230 38.973 -5.322 1.00 63.94 81 TYR A N 1
ATOM 634 C CA . TYR A 1 81 ? -28.381 39.841 -4.151 1.00 63.94 81 TYR A CA 1
ATOM 635 C C . TYR A 1 81 ? -28.548 41.284 -4.649 1.00 63.94 81 TYR A C 1
ATOM 637 O O . TYR A 1 81 ? -27.567 41.994 -4.859 1.00 63.94 81 TYR A O 1
ATOM 645 N N . THR A 1 82 ? -29.784 41.705 -4.896 1.00 63.19 82 THR A N 1
ATOM 646 C CA . THR A 1 82 ? -30.136 43.132 -4.915 1.00 63.19 82 THR A CA 1
ATOM 647 C C . THR A 1 82 ? -30.656 43.498 -3.531 1.00 63.19 82 THR A C 1
ATOM 649 O O . THR A 1 82 ? -31.613 42.882 -3.063 1.00 63.19 82 THR A O 1
ATOM 652 N N . ALA A 1 83 ? -29.949 44.427 -2.882 1.00 58.84 83 ALA A N 1
ATOM 653 C CA . ALA A 1 83 ? -30.359 45.117 -1.662 1.00 58.84 83 ALA A CA 1
ATOM 654 C C . ALA A 1 83 ? -31.555 46.045 -1.914 1.00 58.84 83 ALA A C 1
ATOM 656 O O . ALA A 1 83 ? -31.732 46.456 -3.087 1.00 58.84 83 ALA A O 1
#

Organism: NCBI:txid1076179

Nearest PDB structures (foldseek):
  8rof-assembly1_B  TM=4.358E-01  e=9.547E+00  Homo sapiens
  2lkp-assembly1_B  TM=3.647E-01  e=4.296E+00  Mycobacterium tuberculosis H37Rv
  1w1w-assembly1_F  TM=4.063E-01  e=7.820E+00  Saccharomyces cerevisiae

Sequence (83 aa):
MNIPKMMTIAEAAQLSKSLEIGISKNYIRELCREGKIPCFRVGAKKTKLLLNWDGLLQYLSFPPQEEQTPSGSIRPIPEKYTA

Radius of gyration: 18.99 Å; Cα contacts (8 Å, |Δi|>4): 74; chains: 1; bounding box: 40×66×32 Å

pLDDT: mean 81.89, std 11.81, range [48.78, 93.0]